Protein AF-A0A2K8QPM2-F1 (afdb_monomer_lite)

Radius of gyration: 11.43 Å; chains: 1; bounding box: 28×24×26 Å

pLDDT: mean 94.97, std 2.18, range [85.88, 97.56]

Foldseek 3Di:
DWQLVLLVVLVVVCVVVVHDDDLVSSQCCCCPVVVHHDDSVSSNQQVQLVVCCVVPNDDDVRCCVSHVVVTVVGDD

Structure (mmCIF, N/CA/C/O backbone):
data_AF-A0A2K8QPM2-F1
#
_entry.id   AF-A0A2K8QPM2-F1
#
loop_
_atom_site.group_PDB
_atom_site.id
_atom_site.type_symbol
_atom_site.label_atom_id
_atom_site.label_alt_id
_atom_site.label_comp_id
_atom_site.label_asym_id
_atom_site.label_entity_id
_atom_site.label_seq_id
_atom_site.pdbx_PDB_ins_code
_atom_site.Cartn_x
_atom_site.Cartn_y
_atom_site.Cartn_z
_atom_site.occupancy
_atom_site.B_iso_or_equiv
_atom_site.auth_seq_id
_atom_site.auth_comp_id
_atom_site.auth_asym_id
_atom_site.auth_atom_id
_atom_site.pdbx_PDB_model_num
ATOM 1 N N . MET A 1 1 ? -1.507 0.539 14.688 1.00 86.06 1 MET A N 1
ATOM 2 C CA . MET A 1 1 ? -0.981 -0.117 13.467 1.00 86.06 1 MET 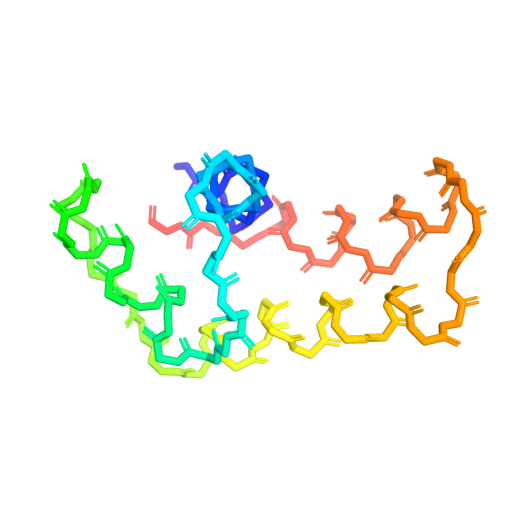A CA 1
ATOM 3 C C . MET A 1 1 ? -0.929 0.994 12.452 1.00 86.06 1 MET A C 1
ATOM 5 O O . MET A 1 1 ? -1.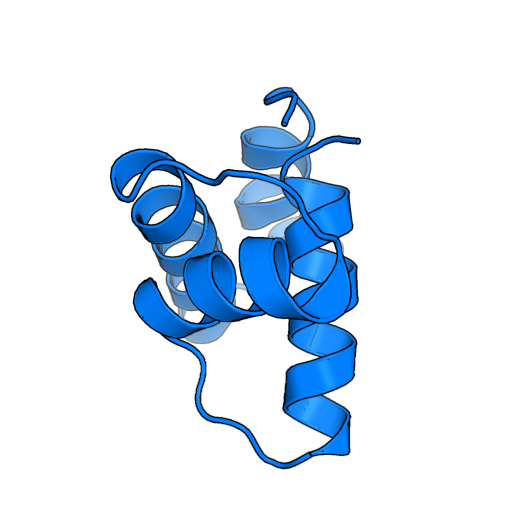881 1.760 12.404 1.00 86.06 1 MET A O 1
ATOM 9 N N . ASN A 1 2 ? 0.153 1.137 11.700 1.00 94.94 2 ASN A N 1
ATOM 10 C CA . ASN A 1 2 ? 0.251 2.252 10.761 1.00 94.94 2 ASN A CA 1
ATOM 11 C C . ASN A 1 2 ? -0.194 1.857 9.346 1.00 94.94 2 ASN A C 1
ATOM 13 O O . ASN A 1 2 ? -0.343 0.676 9.018 1.00 94.94 2 ASN A O 1
ATOM 17 N N . ALA A 1 3 ? -0.398 2.859 8.495 1.00 95.94 3 ALA A N 1
ATOM 18 C CA . ALA A 1 3 ? -0.850 2.653 7.125 1.00 95.94 3 ALA A CA 1
ATOM 19 C C . ALA A 1 3 ? 0.136 1.848 6.274 1.00 95.94 3 ALA A C 1
ATOM 21 O O . ALA A 1 3 ? -0.292 1.153 5.356 1.00 95.94 3 ALA A O 1
ATOM 22 N N . TYR A 1 4 ? 1.432 1.884 6.598 1.00 97.00 4 TYR A N 1
ATOM 23 C CA . TYR A 1 4 ? 2.415 1.040 5.923 1.00 97.00 4 TYR A CA 1
ATOM 24 C C . TYR A 1 4 ? 2.235 -0.443 6.271 1.00 97.00 4 TYR A C 1
ATOM 26 O O . TYR A 1 4 ? 2.234 -1.280 5.379 1.00 97.00 4 TYR A O 1
ATOM 34 N N . GLN A 1 5 ? 2.027 -0.774 7.547 1.00 96.19 5 GLN A N 1
ATOM 35 C CA . GLN A 1 5 ? 1.778 -2.152 7.982 1.00 96.19 5 GLN A CA 1
ATOM 36 C C . GLN A 1 5 ? 0.517 -2.732 7.339 1.00 96.19 5 GLN A C 1
ATOM 38 O O . GLN A 1 5 ? 0.494 -3.905 6.974 1.00 96.19 5 GLN A O 1
ATOM 43 N N . LEU A 1 6 ? -0.523 -1.909 7.178 1.00 96.12 6 LEU A N 1
ATOM 44 C CA . LEU A 1 6 ? -1.722 -2.324 6.462 1.00 96.12 6 LEU A CA 1
ATOM 45 C C . LEU A 1 6 ? -1.448 -2.531 4.974 1.00 96.12 6 LEU A C 1
ATOM 47 O O . LEU A 1 6 ? -1.878 -3.542 4.430 1.00 96.12 6 LEU A O 1
ATOM 51 N N . TYR A 1 7 ? -0.740 -1.596 4.332 1.00 96.75 7 TYR A N 1
ATOM 52 C CA . TYR A 1 7 ? -0.315 -1.733 2.940 1.00 96.75 7 TYR A CA 1
ATOM 53 C C . TYR A 1 7 ? 0.439 -3.049 2.721 1.00 96.75 7 TYR A C 1
ATOM 55 O O . TYR A 1 7 ? 0.060 -3.813 1.844 1.00 96.75 7 TYR A O 1
ATOM 63 N N . ASP A 1 8 ? 1.448 -3.333 3.544 1.00 96.75 8 ASP A N 1
ATOM 64 C CA . ASP A 1 8 ?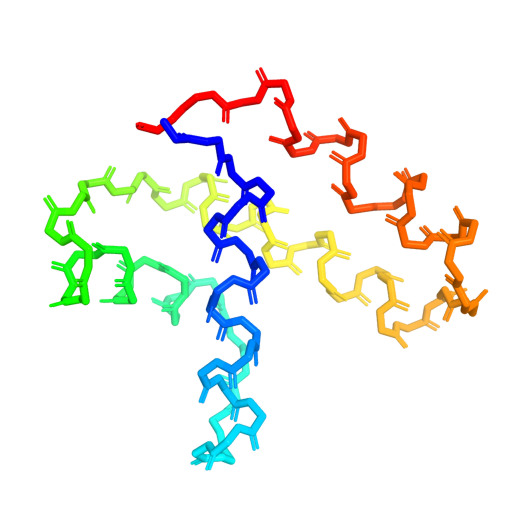 2.307 -4.515 3.422 1.00 96.75 8 ASP A CA 1
ATOM 65 C C . ASP A 1 8 ? 1.485 -5.811 3.523 1.00 96.75 8 ASP A C 1
ATOM 67 O O . ASP A 1 8 ? 1.515 -6.652 2.626 1.00 96.75 8 ASP A O 1
ATOM 71 N N . ALA A 1 9 ? 0.626 -5.909 4.544 1.00 96.00 9 ALA A N 1
ATOM 72 C CA . ALA A 1 9 ? -0.260 -7.057 4.724 1.00 96.00 9 ALA A CA 1
ATOM 73 C C . ALA A 1 9 ? -1.301 -7.199 3.594 1.00 96.00 9 ALA A C 1
ATOM 75 O O . ALA A 1 9 ? -1.599 -8.307 3.147 1.00 96.00 9 ALA A O 1
ATOM 76 N N . ALA A 1 10 ? -1.872 -6.086 3.124 1.00 96.25 10 ALA A N 1
ATOM 77 C CA . ALA A 1 10 ? -2.854 -6.088 2.045 1.00 96.25 10 ALA A CA 1
ATOM 78 C C . ALA A 1 10 ? -2.222 -6.472 0.698 1.00 96.25 10 ALA A C 1
ATOM 80 O O . ALA A 1 10 ? -2.857 -7.178 -0.086 1.00 96.25 10 ALA A O 1
ATOM 81 N N . MET A 1 11 ? -0.985 -6.044 0.432 1.00 96.69 11 MET A N 1
ATOM 82 C CA . MET A 1 11 ? -0.231 -6.421 -0.765 1.00 96.69 11 MET A CA 1
ATOM 83 C C . MET A 1 11 ? 0.125 -7.907 -0.750 1.00 96.69 11 MET A C 1
ATOM 85 O O . MET A 1 11 ? -0.141 -8.591 -1.734 1.00 96.69 11 MET A O 1
ATOM 89 N N . GLU A 1 12 ? 0.618 -8.435 0.376 1.00 96.56 12 GLU A N 1
ATOM 90 C CA . GLU A 1 12 ? 0.883 -9.873 0.527 1.00 96.56 12 GLU A CA 1
ATOM 91 C C . GLU A 1 12 ? -0.390 -10.701 0.281 1.00 96.56 12 GLU A C 1
ATOM 93 O O . GLU A 1 12 ? -0.368 -11.714 -0.424 1.00 96.56 12 GLU A O 1
ATOM 98 N N . ASN A 1 13 ? -1.532 -10.261 0.815 1.00 96.25 13 ASN A N 1
ATOM 99 C CA . ASN A 1 13 ? -2.808 -10.921 0.556 1.00 96.25 13 ASN A CA 1
ATOM 100 C C . ASN A 1 13 ? -3.223 -10.835 -0.923 1.00 96.25 13 ASN A C 1
ATOM 102 O O . ASN A 1 13 ? -3.725 -11.820 -1.467 1.00 96.25 13 ASN A O 1
ATOM 106 N N . ALA A 1 14 ? -3.011 -9.690 -1.575 1.00 96.38 14 ALA A N 1
ATOM 107 C CA . ALA A 1 14 ? -3.370 -9.499 -2.976 1.00 96.38 14 ALA A CA 1
ATOM 108 C C . ALA A 1 14 ? -2.533 -10.387 -3.905 1.00 96.38 14 ALA A C 1
ATOM 110 O O . ALA A 1 14 ? -3.093 -11.061 -4.768 1.00 96.38 14 ALA A O 1
ATOM 111 N N . GLU A 1 15 ? -1.219 -10.461 -3.682 1.00 95.06 15 GLU A N 1
ATOM 112 C CA . GLU A 1 15 ? -0.302 -11.306 -4.455 1.00 95.06 15 GLU A CA 1
ATOM 113 C C . GLU A 1 15 ? -0.639 -12.796 -4.322 1.00 95.06 15 GLU A C 1
ATOM 115 O O . GLU A 1 15 ? -0.647 -13.526 -5.313 1.00 95.06 15 GLU A O 1
ATOM 120 N N . ASN A 1 16 ? -0.977 -13.253 -3.113 1.00 96.31 16 ASN A N 1
ATOM 121 C CA . ASN A 1 16 ? -1.312 -14.657 -2.862 1.00 96.31 16 ASN A CA 1
ATOM 122 C C . ASN A 1 16 ? -2.668 -15.088 -3.444 1.00 96.31 16 ASN A C 1
ATOM 124 O O . ASN A 1 16 ? -2.888 -16.283 -3.650 1.00 96.31 16 ASN A O 1
ATOM 128 N N . ASN A 1 17 ? -3.579 -14.143 -3.686 1.00 95.56 17 ASN A N 1
ATOM 129 C CA . ASN A 1 17 ? -4.944 -14.420 -4.142 1.00 95.56 17 ASN A CA 1
ATOM 130 C C . ASN A 1 17 ? -5.252 -13.860 -5.541 1.00 95.56 17 ASN A C 1
ATOM 132 O O . ASN A 1 17 ? -6.405 -13.926 -5.960 1.00 95.56 17 ASN A O 1
ATOM 136 N N . ASP A 1 18 ? -4.247 -13.332 -6.251 1.00 93.69 18 ASP A N 1
ATOM 137 C CA . ASP A 1 18 ? -4.392 -12.703 -7.575 1.00 93.69 18 ASP A CA 1
ATOM 138 C C . ASP A 1 18 ? -5.468 -11.595 -7.586 1.00 93.69 18 ASP A C 1
ATOM 140 O O . ASP A 1 18 ? -6.325 -11.519 -8.468 1.00 93.69 18 ASP A O 1
ATOM 144 N N . ILE A 1 19 ? -5.466 -10.757 -6.542 1.00 95.00 19 ILE A N 1
ATOM 145 C CA . ILE A 1 19 ? -6.427 -9.659 -6.374 1.00 95.00 19 ILE A CA 1
ATOM 146 C C . ILE A 1 19 ? -5.860 -8.383 -6.995 1.00 95.00 19 ILE A C 1
ATOM 148 O O . ILE A 1 19 ? -4.735 -7.973 -6.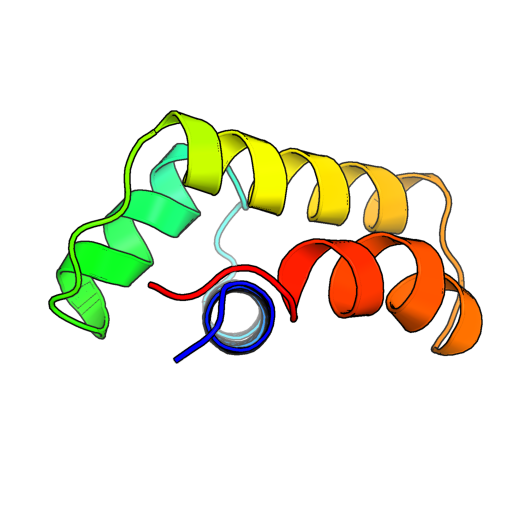710 1.00 95.00 19 ILE A O 1
ATOM 152 N N . GLU A 1 20 ? -6.673 -7.711 -7.807 1.00 94.44 20 GLU A N 1
ATOM 153 C CA . GLU A 1 20 ? -6.346 -6.384 -8.318 1.00 94.44 20 GLU A CA 1
ATOM 154 C C . GLU A 1 20 ? -6.444 -5.332 -7.203 1.00 94.44 20 GLU A C 1
ATOM 156 O O . GLU A 1 20 ? -7.462 -5.210 -6.522 1.00 94.44 20 GLU A O 1
ATOM 161 N N . ILE A 1 21 ? -5.377 -4.550 -7.028 1.00 94.62 21 ILE A N 1
ATOM 162 C CA . ILE A 1 21 ? -5.329 -3.495 -6.015 1.00 94.62 21 ILE A CA 1
ATOM 163 C C . ILE A 1 21 ? -6.121 -2.257 -6.456 1.00 94.62 21 ILE A C 1
ATOM 165 O O . ILE A 1 21 ? -5.950 -1.742 -7.560 1.00 94.62 21 ILE A O 1
ATOM 169 N N . SER A 1 22 ? -6.940 -1.727 -5.551 1.00 96.81 22 SER A N 1
ATOM 170 C CA . SER A 1 22 ? -7.642 -0.447 -5.687 1.00 96.81 22 SER A CA 1
ATOM 171 C C . SER A 1 22 ? -7.736 0.249 -4.327 1.00 96.81 22 SER A C 1
ATOM 173 O O . SER A 1 22 ? -7.366 -0.330 -3.305 1.00 96.81 22 SER A O 1
ATOM 175 N N . ALA A 1 23 ? -8.235 1.488 -4.287 1.00 96.44 23 ALA A N 1
ATOM 176 C CA . ALA A 1 23 ? -8.516 2.150 -3.013 1.00 96.44 23 ALA A CA 1
ATOM 177 C C . ALA A 1 23 ? -9.583 1.379 -2.214 1.00 96.44 23 ALA A C 1
ATOM 179 O O . ALA A 1 23 ? -9.398 1.129 -1.027 1.00 96.44 23 ALA A O 1
ATOM 180 N N . GLU A 1 24 ? -10.651 0.928 -2.877 1.00 96.75 24 GLU A N 1
ATOM 181 C CA . GLU A 1 24 ? -11.716 0.122 -2.269 1.00 96.75 24 GLU A CA 1
ATOM 182 C C . GLU A 1 24 ? -11.165 -1.172 -1.668 1.00 96.75 24 GLU A C 1
ATOM 184 O O . GLU A 1 24 ? -11.518 -1.507 -0.543 1.00 96.75 24 GLU A O 1
ATOM 189 N N . TYR A 1 25 ? -10.230 -1.843 -2.350 1.00 96.88 25 TYR A N 1
ATOM 190 C CA . TYR A 1 25 ? -9.592 -3.048 -1.817 1.00 96.88 25 TYR A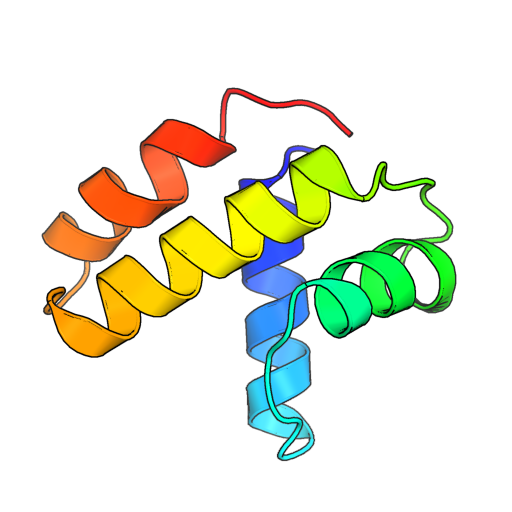 CA 1
ATOM 191 C C . TYR A 1 25 ? -8.907 -2.805 -0.464 1.00 96.88 25 TYR A C 1
ATOM 193 O O . TYR A 1 25 ? -9.053 -3.616 0.449 1.00 96.88 25 TYR A O 1
ATOM 201 N N . PHE A 1 26 ? -8.179 -1.694 -0.297 1.00 96.50 26 PHE A N 1
ATOM 202 C CA . PHE A 1 26 ? -7.518 -1.397 0.980 1.00 96.50 26 PHE A CA 1
ATOM 203 C C . PHE A 1 26 ? -8.524 -1.127 2.104 1.00 96.50 26 PHE A C 1
ATOM 205 O O . PHE A 1 26 ? -8.304 -1.583 3.228 1.00 96.50 26 PHE A O 1
ATOM 212 N N . SER A 1 27 ? -9.628 -0.434 1.809 1.00 95.75 27 SER A N 1
ATOM 213 C CA . SER A 1 27 ? -10.729 -0.244 2.760 1.00 95.75 27 SER A CA 1
ATOM 214 C C . SER A 1 27 ? -11.403 -1.571 3.124 1.00 95.75 27 SER A C 1
ATOM 216 O O . S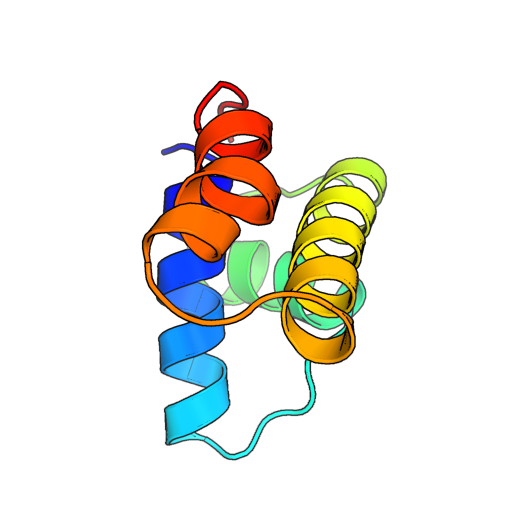ER A 1 27 ? -11.547 -1.873 4.308 1.00 95.75 27 SER A O 1
ATOM 218 N N . ASP A 1 28 ? -11.739 -2.395 2.131 1.00 95.75 28 ASP A N 1
ATOM 219 C CA . ASP A 1 28 ? -12.385 -3.697 2.324 1.00 95.75 28 ASP A CA 1
ATOM 220 C C . ASP A 1 28 ? -11.489 -4.664 3.109 1.00 95.75 28 ASP A C 1
ATOM 222 O O . ASP A 1 28 ? -11.962 -5.396 3.980 1.00 95.75 28 ASP A O 1
ATOM 226 N N . TYR A 1 29 ? -10.179 -4.653 2.851 1.00 95.75 29 TYR A N 1
ATOM 227 C CA . TYR A 1 29 ? -9.209 -5.447 3.601 1.00 95.75 29 TYR A CA 1
ATOM 228 C C . TYR A 1 29 ? -9.093 -4.973 5.055 1.00 95.75 29 TYR A C 1
ATOM 230 O O . TYR A 1 29 ? -9.094 -5.795 5.975 1.00 95.75 29 TYR A O 1
ATOM 238 N N . ALA A 1 30 ? -9.037 -3.656 5.286 1.00 95.19 30 ALA A N 1
ATOM 239 C CA . ALA A 1 30 ? -8.992 -3.084 6.630 1.00 95.19 30 ALA A CA 1
ATOM 240 C C . ALA A 1 30 ? -10.208 -3.509 7.465 1.00 95.19 30 ALA A C 1
ATOM 242 O O . ALA A 1 30 ? -10.058 -4.005 8.585 1.00 95.19 30 ALA A O 1
ATOM 243 N N . GLU A 1 31 ? -11.407 -3.365 6.905 1.00 94.56 31 GLU A N 1
ATOM 244 C CA . GLU A 1 31 ? -12.653 -3.667 7.606 1.00 94.56 31 GLU A CA 1
ATOM 245 C C . GLU A 1 31 ? -12.896 -5.177 7.716 1.00 94.56 31 GLU A C 1
ATOM 247 O O . GLU A 1 31 ? -13.268 -5.669 8.781 1.00 94.56 31 GLU A O 1
ATOM 252 N N . GLY A 1 32 ? -12.644 -5.933 6.647 1.00 93.38 32 GLY A N 1
ATOM 253 C CA . GLY A 1 32 ? -12.945 -7.361 6.573 1.00 93.38 32 GLY A CA 1
ATOM 254 C C . GLY A 1 32 ? -11.920 -8.257 7.264 1.00 93.38 32 GLY A C 1
ATOM 255 O O . GLY A 1 32 ? -12.302 -9.178 7.987 1.00 93.38 32 GLY A O 1
ATOM 256 N N . ALA A 1 33 ? -10.624 -8.010 7.055 1.00 93.12 33 ALA A N 1
ATOM 257 C CA . ALA A 1 33 ? -9.559 -8.862 7.589 1.00 93.12 33 ALA A CA 1
ATOM 258 C C . ALA A 1 33 ? -9.054 -8.384 8.954 1.00 93.12 33 ALA A C 1
ATOM 260 O O . ALA A 1 33 ? -8.730 -9.204 9.815 1.00 93.12 33 ALA A O 1
ATOM 261 N N . LEU A 1 34 ? -8.989 -7.065 9.161 1.00 92.38 34 LEU A N 1
ATOM 262 C CA . LEU A 1 34 ? -8.388 -6.473 10.360 1.00 92.38 34 LEU A CA 1
ATOM 263 C C . LEU A 1 34 ? -9.420 -5.891 11.335 1.00 92.38 34 LEU A C 1
ATOM 265 O O . LEU A 1 34 ? -9.058 -5.584 12.470 1.00 92.38 34 LEU A O 1
ATOM 269 N N . ASN A 1 35 ? -10.696 -5.793 10.937 1.00 93.56 35 ASN A N 1
ATOM 270 C CA . ASN A 1 35 ? -11.771 -5.170 11.717 1.00 93.56 35 ASN A CA 1
ATOM 271 C C . ASN A 1 35 ? -11.427 -3.730 12.145 1.00 93.56 35 ASN A C 1
ATOM 273 O O . ASN A 1 35 ? -11.660 -3.320 13.286 1.00 93.56 35 ASN A O 1
ATOM 277 N N . ILE A 1 36 ? -10.822 -2.976 11.226 1.00 92.88 36 ILE A N 1
ATOM 278 C CA . ILE A 1 36 ? -10.369 -1.601 11.426 1.00 92.88 36 ILE A CA 1
ATOM 279 C C . ILE A 1 36 ? -11.066 -0.698 10.420 1.00 92.88 36 ILE A C 1
ATOM 281 O O . ILE A 1 36 ? -11.058 -0.959 9.221 1.00 92.88 36 ILE A O 1
ATOM 285 N N . PHE A 1 37 ? -11.648 0.391 10.920 1.00 90.81 37 PHE A N 1
ATOM 286 C CA . PHE A 1 37 ? -12.257 1.396 10.063 1.00 90.81 37 PHE A CA 1
ATOM 287 C C . PHE A 1 37 ? -11.177 2.202 9.344 1.00 90.81 37 PHE A C 1
ATOM 289 O O . PHE A 1 37 ? -10.310 2.802 9.982 1.00 90.81 37 PHE A O 1
ATOM 296 N N . MET A 1 38 ? -11.277 2.278 8.020 1.00 91.19 38 MET A N 1
ATOM 297 C CA . MET A 1 38 ? -10.398 3.098 7.200 1.00 91.19 38 MET A CA 1
ATOM 298 C C . MET A 1 38 ? -11.209 4.126 6.425 1.00 91.19 38 MET A C 1
ATOM 300 O O . MET A 1 38 ? -12.086 3.794 5.633 1.00 91.19 38 MET A O 1
ATOM 304 N N . SER A 1 39 ? -10.867 5.404 6.594 1.00 94.00 39 SER A N 1
ATOM 305 C CA . SER A 1 39 ? -11.461 6.445 5.757 1.00 94.00 39 SER A CA 1
ATOM 306 C C . SER A 1 39 ? -11.050 6.273 4.292 1.00 94.00 39 SER A C 1
ATOM 308 O O . SER A 1 39 ? -9.876 6.023 4.014 1.00 94.00 39 SER A O 1
ATOM 310 N N . GLN A 1 40 ? -11.974 6.545 3.369 1.00 94.00 40 GLN A N 1
ATOM 311 C CA . GLN A 1 40 ? -11.714 6.520 1.925 1.00 94.00 40 GLN A CA 1
ATOM 312 C C . GLN A 1 40 ? -10.469 7.331 1.525 1.00 94.00 40 GLN A C 1
ATOM 314 O O . GLN A 1 40 ? -9.668 6.884 0.714 1.00 94.00 40 GLN A O 1
ATOM 319 N N . ASN A 1 41 ? -10.253 8.500 2.141 1.00 95.81 41 ASN A N 1
ATOM 320 C CA . ASN A 1 41 ? -9.098 9.348 1.835 1.00 95.81 41 ASN A CA 1
ATOM 321 C C . ASN A 1 41 ? -7.755 8.670 2.160 1.00 95.81 41 ASN A C 1
ATOM 323 O O . ASN A 1 41 ? -6.772 8.847 1.441 1.00 95.81 41 ASN A O 1
ATOM 327 N N . LEU A 1 42 ? -7.710 7.885 3.240 1.00 95.69 42 LEU A N 1
ATOM 328 C CA . LEU A 1 42 ? -6.518 7.125 3.597 1.00 95.69 42 LEU A CA 1
ATOM 329 C C . LEU A 1 42 ? -6.292 5.970 2.618 1.00 95.69 42 LEU A C 1
ATOM 331 O O . LEU A 1 42 ? -5.166 5.775 2.168 1.00 95.69 42 LEU A O 1
ATOM 335 N N . ALA A 1 43 ? -7.355 5.262 2.242 1.00 96.56 43 ALA A N 1
ATOM 336 C CA . ALA A 1 43 ? -7.290 4.182 1.265 1.00 96.56 43 ALA A CA 1
ATOM 337 C C . ALA A 1 43 ? -6.790 4.677 -0.104 1.00 96.56 43 ALA A C 1
ATOM 339 O O . ALA A 1 43 ? -5.872 4.100 -0.687 1.00 96.56 43 ALA A O 1
ATOM 340 N N . GLU A 1 44 ? -7.304 5.819 -0.568 1.00 97.50 44 GLU A N 1
ATOM 341 C CA . GLU A 1 44 ? -6.832 6.510 -1.773 1.00 97.50 44 GLU A CA 1
ATOM 342 C C . GLU A 1 44 ? -5.354 6.897 -1.674 1.00 97.50 44 GLU A C 1
ATOM 344 O O . GLU A 1 44 ? -4.612 6.759 -2.647 1.00 97.50 44 GLU A O 1
ATOM 349 N N . LYS A 1 45 ? -4.896 7.356 -0.502 1.00 97.19 45 LYS A N 1
ATOM 350 C CA . LYS A 1 45 ? -3.490 7.710 -0.281 1.00 97.19 45 LYS A CA 1
ATOM 351 C C . LYS A 1 45 ? -2.574 6.486 -0.333 1.00 97.19 45 LYS A C 1
ATOM 353 O O . LYS A 1 45 ? -1.519 6.557 -0.962 1.00 97.19 45 LYS A O 1
ATOM 358 N N . ILE A 1 46 ? -2.971 5.377 0.293 1.00 97.12 46 ILE A N 1
ATOM 359 C CA . ILE A 1 46 ? -2.234 4.107 0.233 1.00 97.12 46 ILE A CA 1
ATOM 360 C C . ILE A 1 46 ? -2.154 3.624 -1.218 1.00 97.12 46 ILE A C 1
ATOM 362 O O . ILE A 1 46 ? -1.064 3.344 -1.716 1.00 97.12 46 ILE A O 1
ATOM 366 N N . TYR A 1 47 ? -3.287 3.611 -1.921 1.00 97.50 47 TYR A N 1
ATOM 367 C CA . TYR A 1 47 ? -3.350 3.219 -3.325 1.00 97.50 47 TYR A CA 1
ATOM 368 C C . TYR A 1 47 ? -2.479 4.111 -4.220 1.00 97.50 47 TYR A C 1
ATOM 370 O O . TYR A 1 47 ? -1.738 3.604 -5.058 1.00 97.50 47 TYR A O 1
ATOM 378 N N . ALA A 1 48 ? -2.488 5.431 -4.017 1.00 97.56 48 ALA A N 1
ATOM 379 C CA . ALA A 1 48 ? -1.645 6.351 -4.777 1.00 97.56 48 ALA A CA 1
ATOM 380 C C . ALA A 1 48 ? -0.145 6.072 -4.577 1.00 97.56 48 ALA A C 1
ATOM 382 O O . ALA A 1 48 ? 0.615 6.096 -5.546 1.00 97.56 48 ALA A O 1
ATOM 383 N N . CYS A 1 49 ? 0.285 5.770 -3.347 1.00 96.69 49 CYS A N 1
ATOM 384 C CA . CYS A 1 49 ? 1.654 5.333 -3.065 1.00 96.69 49 CYS A CA 1
ATOM 385 C C . CYS A 1 49 ? 1.987 4.018 -3.787 1.00 96.69 49 CYS A C 1
ATOM 387 O O . CYS A 1 49 ? 3.033 3.931 -4.434 1.00 96.69 49 CYS A O 1
ATOM 389 N N . ALA A 1 50 ? 1.083 3.035 -3.730 1.00 95.75 50 ALA A N 1
ATOM 390 C CA . ALA A 1 50 ? 1.237 1.739 -4.390 1.00 95.75 50 ALA A CA 1
ATOM 391 C C . ALA A 1 50 ? 1.396 1.882 -5.913 1.00 95.75 50 ALA A C 1
ATOM 393 O O . ALA A 1 50 ? 2.338 1.350 -6.496 1.00 95.75 50 ALA A O 1
ATOM 394 N N . VAL A 1 51 ? 0.518 2.660 -6.553 1.00 96.06 51 VAL A N 1
ATOM 395 C CA . VAL A 1 51 ? 0.564 2.951 -7.995 1.00 96.06 51 VAL A CA 1
ATOM 396 C C . VAL A 1 51 ? 1.844 3.687 -8.364 1.00 96.06 51 VAL A C 1
ATOM 398 O O . VAL A 1 51 ? 2.508 3.316 -9.328 1.00 96.06 51 VAL A O 1
ATOM 401 N N . ASN A 1 52 ? 2.228 4.702 -7.587 1.00 96.25 52 ASN A N 1
ATOM 402 C CA . ASN A 1 52 ? 3.443 5.459 -7.860 1.00 96.25 52 ASN A CA 1
ATOM 403 C C . ASN A 1 52 ? 4.691 4.566 -7.816 1.00 96.25 52 ASN A C 1
ATOM 405 O O . ASN A 1 52 ? 5.545 4.676 -8.694 1.00 96.25 52 ASN A O 1
ATOM 409 N N . PHE A 1 53 ? 4.777 3.666 -6.833 1.00 96.06 53 PHE A N 1
ATOM 410 C CA . PHE A 1 53 ? 5.867 2.700 -6.745 1.00 96.06 53 PHE A CA 1
ATOM 411 C C . PHE A 1 53 ? 5.820 1.667 -7.874 1.00 96.06 53 PHE A C 1
ATOM 413 O O . PHE A 1 53 ? 6.845 1.422 -8.498 1.00 96.06 53 PHE A O 1
ATOM 420 N N . ARG A 1 54 ? 4.646 1.115 -8.201 1.00 93.75 54 ARG A N 1
ATOM 421 C CA . ARG A 1 54 ? 4.477 0.173 -9.320 1.00 93.75 54 ARG A CA 1
ATOM 422 C C . ARG A 1 54 ? 4.952 0.764 -10.648 1.00 93.75 54 ARG A C 1
ATOM 424 O O . ARG A 1 54 ? 5.603 0.073 -11.427 1.00 93.75 54 ARG A O 1
ATOM 431 N N . ASP A 1 55 ? 4.613 2.024 -10.902 1.00 95.06 55 ASP A N 1
ATOM 432 C CA . ASP A 1 55 ? 4.846 2.661 -12.198 1.00 95.06 55 ASP A CA 1
ATOM 433 C C . ASP A 1 55 ? 6.248 3.292 -12.309 1.00 95.06 55 ASP A C 1
ATOM 435 O O . ASP A 1 55 ? 6.762 3.432 -13.419 1.00 95.06 55 ASP A O 1
ATOM 439 N N . ASN A 1 56 ? 6.882 3.670 -11.187 1.00 94.62 56 ASN A N 1
ATOM 440 C CA . ASN A 1 56 ? 8.134 4.446 -11.191 1.00 94.62 56 ASN A CA 1
ATOM 441 C C . ASN A 1 56 ? 9.254 3.903 -10.289 1.00 94.62 56 ASN A C 1
ATOM 443 O O . ASN A 1 56 ? 10.392 4.355 -10.417 1.00 94.62 56 ASN A O 1
ATOM 447 N N . GLY A 1 57 ? 8.956 3.008 -9.350 1.00 93.31 57 GLY A N 1
ATOM 448 C CA . GLY A 1 57 ? 9.888 2.560 -8.319 1.00 93.31 57 GLY A CA 1
ATOM 449 C C . GLY A 1 57 ? 10.595 1.254 -8.669 1.00 93.31 57 GLY A C 1
ATOM 450 O O . GLY A 1 57 ? 10.010 0.335 -9.240 1.00 93.31 57 GLY A O 1
ATOM 451 N N . VAL A 1 58 ? 11.870 1.147 -8.290 1.00 91.88 58 VAL A N 1
ATOM 452 C CA . VAL A 1 58 ? 12.662 -0.077 -8.430 1.00 91.88 58 VAL A CA 1
ATOM 453 C C . VAL A 1 58 ? 13.436 -0.366 -7.145 1.00 91.88 58 VAL A C 1
ATOM 455 O O . VAL A 1 58 ? 14.359 0.344 -6.749 1.00 91.88 58 VAL A O 1
ATOM 458 N N . GLY A 1 59 ? 13.108 -1.496 -6.520 1.00 92.06 59 GLY A N 1
ATOM 459 C CA . GLY A 1 59 ? 13.821 -2.001 -5.350 1.00 92.06 59 GLY A CA 1
ATOM 460 C C . GLY A 1 59 ? 13.490 -1.276 -4.043 1.00 92.06 59 GLY A C 1
ATOM 461 O O . GLY A 1 59 ? 12.579 -0.455 -3.947 1.00 92.06 59 GLY A O 1
ATOM 462 N N . THR A 1 60 ? 14.238 -1.626 -2.998 1.00 90.44 60 THR A N 1
ATOM 463 C CA . THR A 1 60 ? 13.919 -1.275 -1.604 1.00 90.44 60 THR A CA 1
ATOM 464 C C . THR A 1 60 ? 14.077 0.207 -1.282 1.00 90.44 60 THR A C 1
ATOM 466 O O . THR A 1 60 ? 13.345 0.728 -0.448 1.00 90.44 60 THR A O 1
ATOM 469 N N . ASN A 1 61 ? 15.003 0.906 -1.943 1.00 93.94 61 ASN A N 1
ATOM 470 C CA . ASN A 1 61 ? 15.198 2.338 -1.720 1.00 93.94 61 ASN A CA 1
ATOM 471 C C . ASN A 1 61 ? 13.973 3.144 -2.177 1.00 93.94 61 ASN A C 1
ATOM 473 O O . ASN A 1 61 ? 13.486 4.009 -1.450 1.00 93.94 61 ASN A O 1
ATOM 477 N N . ASP A 1 62 ? 13.438 2.821 -3.353 1.00 94.94 62 ASP A N 1
ATOM 478 C CA . ASP A 1 62 ? 12.258 3.502 -3.880 1.00 94.94 62 ASP A CA 1
ATOM 479 C C . ASP A 1 62 ? 11.006 3.124 -3.092 1.00 94.94 62 ASP A C 1
ATOM 481 O O . ASP A 1 62 ? 10.203 4.002 -2.790 1.00 94.94 62 ASP A O 1
ATOM 485 N N . LEU A 1 63 ? 10.882 1.863 -2.659 1.00 94.81 63 LEU A N 1
ATOM 486 C CA . LEU A 1 63 ? 9.801 1.440 -1.763 1.00 94.81 63 LEU A CA 1
ATOM 487 C C . LEU A 1 63 ? 9.798 2.282 -0.481 1.00 94.81 63 LEU A C 1
ATOM 489 O O . LEU A 1 63 ? 8.756 2.805 -0.080 1.00 94.81 63 LEU A O 1
ATOM 493 N N . TRP A 1 64 ? 10.976 2.476 0.121 1.00 96.12 64 TRP A N 1
ATOM 494 C CA . TRP A 1 64 ? 11.106 3.270 1.336 1.00 96.12 64 TRP A CA 1
ATOM 495 C C . TRP A 1 64 ? 10.653 4.718 1.123 1.00 96.12 64 TRP A C 1
ATOM 497 O O . TRP A 1 64 ? 9.862 5.260 1.895 1.00 96.12 64 TRP A O 1
ATOM 507 N N . HIS A 1 65 ? 11.130 5.356 0.052 1.00 95.75 65 HIS A N 1
ATOM 508 C CA . HIS A 1 65 ? 10.840 6.760 -0.233 1.00 95.75 65 HIS A CA 1
ATOM 509 C C . HIS A 1 65 ? 9.406 7.011 -0.719 1.00 95.75 65 HIS A C 1
ATOM 511 O O . HIS A 1 65 ? 8.837 8.057 -0.397 1.00 95.75 65 HIS A O 1
ATOM 517 N N . MET A 1 66 ? 8.841 6.097 -1.509 1.00 96.19 66 MET A N 1
ATOM 518 C CA . MET A 1 66 ? 7.556 6.282 -2.190 1.00 96.19 66 MET A CA 1
ATOM 519 C C . MET A 1 66 ? 6.370 5.723 -1.403 1.00 96.19 66 MET A C 1
ATOM 521 O O . MET A 1 66 ? 5.249 6.192 -1.608 1.00 96.19 66 MET A O 1
ATOM 525 N N . VAL A 1 67 ? 6.602 4.755 -0.509 1.00 96.38 67 VAL A N 1
ATOM 526 C CA . VAL A 1 67 ? 5.536 4.031 0.195 1.00 96.38 67 VAL A CA 1
ATOM 527 C C . VAL A 1 67 ? 5.756 4.008 1.704 1.00 96.38 67 VAL A C 1
ATOM 529 O O . VAL A 1 67 ? 4.940 4.553 2.441 1.00 96.38 67 VAL A O 1
ATOM 532 N N . GLU A 1 68 ? 6.862 3.439 2.188 1.00 95.62 68 GLU A N 1
ATOM 533 C CA . GLU A 1 68 ? 7.058 3.215 3.628 1.00 95.62 68 GLU A CA 1
ATOM 534 C C . GLU A 1 68 ? 7.095 4.521 4.417 1.00 95.62 68 GLU A C 1
ATOM 536 O O . GLU A 1 68 ? 6.310 4.725 5.344 1.00 95.62 68 GLU A O 1
ATOM 541 N N . LYS A 1 69 ? 7.966 5.453 4.031 1.00 95.62 69 LYS A N 1
ATOM 542 C CA . LYS A 1 69 ? 8.103 6.745 4.700 1.00 95.62 69 LYS A CA 1
ATOM 543 C C . LYS A 1 69 ? 6.792 7.552 4.733 1.00 95.62 69 LYS A C 1
ATOM 545 O O . LYS A 1 69 ? 6.423 7.984 5.820 1.00 95.62 69 LYS A O 1
ATOM 550 N N . PRO A 1 70 ? 6.065 7.776 3.617 1.00 95.31 70 PRO A N 1
ATOM 551 C CA . PRO A 1 70 ? 4.835 8.574 3.655 1.00 95.31 70 PRO A CA 1
ATOM 552 C C . PRO A 1 70 ? 3.650 7.910 4.378 1.00 95.31 70 PRO A C 1
ATOM 554 O O . PRO A 1 70 ? 2.703 8.621 4.724 1.00 95.31 70 PRO A O 1
ATOM 557 N N . LEU A 1 71 ? 3.668 6.586 4.581 1.00 96.06 71 LEU A N 1
ATOM 558 C CA . LEU A 1 71 ? 2.577 5.842 5.225 1.00 96.06 71 LEU A CA 1
ATOM 559 C C . LEU A 1 71 ? 2.869 5.461 6.685 1.00 96.06 71 LEU A C 1
ATOM 561 O O . LEU A 1 71 ? 1.944 5.375 7.489 1.00 96.06 71 LEU A O 1
ATOM 565 N N . SER A 1 72 ? 4.133 5.255 7.052 1.00 95.81 72 SER A N 1
ATOM 566 C CA . SER A 1 72 ? 4.537 4.843 8.408 1.00 95.81 72 SER A CA 1
ATOM 567 C C . SER A 1 72 ? 4.228 5.877 9.496 1.00 95.81 72 SER A C 1
ATOM 569 O O . SER A 1 72 ? 4.107 5.505 10.660 1.00 95.81 72 SER A O 1
ATOM 571 N N . GLU A 1 73 ? 4.051 7.148 9.125 1.00 93.38 73 GLU A N 1
ATOM 572 C CA . GLU A 1 73 ? 3.680 8.244 10.034 1.00 93.38 73 GLU A CA 1
ATOM 573 C C . GLU A 1 73 ? 2.160 8.354 10.281 1.00 93.38 73 GLU A C 1
ATOM 575 O O . GLU A 1 73 ? 1.723 9.199 11.064 1.00 93.38 73 GLU A O 1
ATOM 580 N N . ILE A 1 74 ? 1.339 7.538 9.608 1.00 94.12 74 ILE A N 1
ATOM 581 C CA . ILE A 1 74 ? -0.127 7.595 9.685 1.00 94.12 74 ILE A CA 1
ATOM 582 C C . ILE A 1 74 ? -0.644 6.406 10.498 1.00 94.12 74 ILE A C 1
ATOM 584 O O . ILE A 1 74 ? -0.562 5.267 10.043 1.00 94.12 74 ILE A O 1
ATOM 588 N N . GLU A 1 75 ? -1.209 6.672 11.676 1.00 92.94 75 GLU A N 1
ATOM 589 C CA . GLU A 1 75 ? -1.871 5.651 12.500 1.00 92.94 75 GLU A CA 1
ATOM 590 C C . GLU A 1 75 ? -3.300 5.363 12.018 1.00 92.94 75 GLU A C 1
ATOM 592 O O . GLU A 1 75 ? -4.000 6.267 11.550 1.00 92.94 75 GLU A O 1
ATOM 597 N N . ILE A 1 76 ? -3.713 4.100 12.173 1.00 85.88 76 ILE A N 1
ATOM 598 C CA . ILE A 1 76 ? -5.052 3.574 11.875 1.00 85.88 76 ILE A CA 1
ATOM 599 C C . ILE A 1 76 ? -5.645 2.936 13.132 1.00 85.88 76 ILE A C 1
ATOM 601 O O . ILE A 1 76 ? -4.916 2.156 13.800 1.00 85.88 76 ILE A O 1
#

Organism: NCBI:txid1778540

Secondary structure (DSSP, 8-state):
-BHHHHHHHHHHHHHHHTPPP-HHHHHHHHHHHS-----HHHHHHHHHHHHHHHHH--HHHHHIIIIIHHHHT-B-

Sequence (76 aa):
MNAYQLYDAAMENAENNDIEISAEYFSDYAEGALNIFMSQNLAEKIYACAVNFRDNGVGTNDLWHMVEKPLSEIEI